Protein AF-A0A9X6AAV2-F1 (afdb_monomer_lite)

Foldseek 3Di:
DPVPQDPQDDPPADQADPVVRGGAWDWDADSLQFIKIAGCDCPDPRFHDIWTAGSVRQWIWHCGPPVNDTDTHHPPDDDDDDPVDDDDDDPPDDDDDDPPDDDDDDPDDDDDDDPDDDDDDDDPDDDDDDDPDDDDDDDPDDDDDDDPPDDDDDDPPDDDDDDPDDDDDDFDDDVNHTDDDD

Structure (mmCIF, N/CA/C/O backbone):
data_AF-A0A9X6AAV2-F1
#
_entry.id   AF-A0A9X6AAV2-F1
#
loop_
_atom_site.group_PDB
_atom_site.id
_atom_site.type_symbol
_atom_site.label_atom_id
_atom_site.label_alt_id
_atom_site.label_comp_id
_atom_site.label_asym_id
_atom_site.label_entity_id
_atom_site.label_seq_id
_atom_site.pdbx_PDB_ins_code
_atom_site.Cartn_x
_atom_site.Cartn_y
_atom_site.Cartn_z
_atom_site.occupancy
_atom_site.B_iso_or_equiv
_atom_site.auth_seq_id
_atom_site.auth_comp_id
_atom_site.auth_asym_id
_atom_site.auth_atom_id
_atom_site.pdbx_PDB_model_num
ATOM 1 N N . TYR A 1 1 ? -27.584 -8.540 30.766 1.00 63.53 1 TYR A N 1
ATOM 2 C CA . TYR A 1 1 ? -27.343 -9.676 31.681 1.00 63.53 1 TYR A CA 1
ATOM 3 C C . TYR A 1 1 ? -28.623 -9.984 32.438 1.00 63.53 1 TYR A C 1
ATOM 5 O O . TYR A 1 1 ? -29.305 -9.051 32.835 1.00 63.53 1 TYR A O 1
ATOM 13 N N . ASN A 1 2 ? -28.964 -11.262 32.606 1.00 73.88 2 ASN A N 1
ATOM 14 C CA . ASN A 1 2 ? -30.215 -11.738 33.221 1.00 73.88 2 ASN A CA 1
ATOM 15 C C . ASN A 1 2 ? -30.123 -11.912 34.755 1.00 73.88 2 ASN A C 1
ATOM 17 O O . ASN A 1 2 ? -30.795 -12.769 35.318 1.00 73.88 2 ASN A O 1
ATOM 21 N N . GLY A 1 3 ? -29.217 -11.193 35.423 1.00 74.44 3 GLY A N 1
ATOM 22 C CA . GLY A 1 3 ? -28.978 -11.320 36.868 1.00 74.44 3 GLY A CA 1
ATOM 23 C C . GLY A 1 3 ? -28.201 -12.571 37.314 1.00 74.44 3 GLY A C 1
ATOM 24 O O . GLY A 1 3 ? -27.673 -12.569 38.419 1.00 74.44 3 GLY A O 1
ATOM 25 N N . LYS A 1 4 ? -28.064 -13.606 36.469 1.00 79.19 4 LYS A N 1
ATOM 26 C CA . LYS A 1 4 ? -27.209 -14.786 36.725 1.00 79.19 4 LYS A CA 1
ATOM 27 C C . LYS A 1 4 ? -25.850 -14.678 36.033 1.00 79.19 4 LYS A C 1
ATOM 29 O O . LYS A 1 4 ? -24.828 -15.088 36.580 1.00 79.19 4 LYS A O 1
ATOM 34 N N . ASP A 1 5 ? -25.844 -14.137 34.821 1.00 78.56 5 ASP A N 1
ATOM 35 C CA . ASP A 1 5 ? -24.631 -13.995 34.024 1.00 78.56 5 ASP A CA 1
ATOM 36 C C . ASP A 1 5 ? -23.765 -12.839 34.542 1.00 78.56 5 ASP A C 1
ATOM 38 O O . ASP A 1 5 ? -24.248 -11.717 34.718 1.00 78.56 5 ASP A O 1
ATOM 42 N N . LYS A 1 6 ? -22.470 -13.106 34.748 1.00 80.69 6 LYS A N 1
ATOM 43 C CA . LYS A 1 6 ? -21.505 -12.073 35.139 1.00 80.69 6 LYS A CA 1
ATOM 44 C C . LYS A 1 6 ? -21.278 -11.101 33.975 1.00 80.69 6 LYS A C 1
ATOM 46 O O . LYS A 1 6 ? -21.103 -11.570 32.849 1.00 80.69 6 LYS A O 1
ATOM 51 N N . PRO A 1 7 ? -21.228 -9.780 34.227 1.00 79.94 7 PRO A N 1
ATOM 52 C CA . PRO A 1 7 ? -20.845 -8.809 33.213 1.00 79.94 7 PRO A CA 1
ATOM 53 C C . PRO A 1 7 ? -19.490 -9.141 32.584 1.00 79.94 7 PRO A C 1
ATOM 55 O O . PRO A 1 7 ? -18.549 -9.502 33.291 1.00 79.94 7 PRO A O 1
ATOM 58 N N . THR A 1 8 ? -19.384 -8.981 31.265 1.00 84.25 8 THR A N 1
ATOM 59 C CA . THR A 1 8 ? -18.119 -9.117 30.536 1.00 84.25 8 T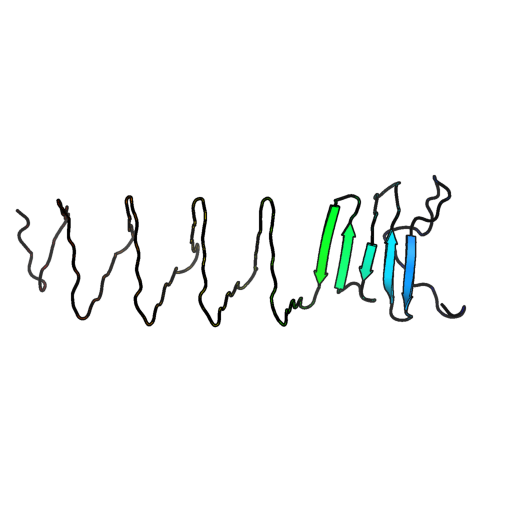HR A CA 1
ATOM 60 C C . THR A 1 8 ? -17.097 -8.151 31.121 1.00 84.25 8 THR A C 1
ATOM 62 O O . THR A 1 8 ? -17.356 -6.953 31.271 1.00 84.25 8 THR A O 1
ATOM 65 N N . VAL A 1 9 ? -15.929 -8.684 31.473 1.00 82.62 9 VAL A N 1
ATOM 66 C CA . VAL A 1 9 ? -14.853 -7.896 32.065 1.00 82.62 9 VAL A CA 1
ATOM 67 C C . VAL A 1 9 ? -14.145 -7.130 30.956 1.00 82.62 9 VAL A C 1
ATOM 69 O O . VAL A 1 9 ? -13.572 -7.719 30.048 1.00 82.62 9 VAL A O 1
ATOM 72 N N . VAL A 1 10 ? -14.164 -5.806 31.060 1.00 84.94 10 VAL A N 1
ATOM 73 C CA . VAL A 1 10 ? -13.328 -4.908 30.259 1.00 84.94 10 VAL A CA 1
ATOM 74 C C . VAL A 1 10 ? -12.319 -4.289 31.223 1.00 84.94 10 VAL A C 1
ATOM 76 O O . VAL A 1 10 ? -12.713 -3.614 32.177 1.00 84.94 10 VAL A O 1
ATOM 79 N N . SER A 1 11 ? -11.035 -4.591 31.040 1.00 82.62 11 SER A N 1
ATOM 80 C CA . SER A 1 11 ? -9.974 -4.269 32.006 1.00 82.62 11 SER A CA 1
ATOM 81 C C . SER A 1 11 ? -9.322 -2.907 31.776 1.00 82.62 11 SER A C 1
ATOM 83 O O . SER A 1 11 ? -8.692 -2.368 32.681 1.00 82.62 11 SER A O 1
ATOM 85 N N . ASP A 1 12 ? -9.465 -2.334 30.582 1.00 87.81 12 ASP A N 1
ATOM 86 C CA . ASP A 1 12 ? -8.632 -1.218 30.135 1.00 87.81 12 ASP A CA 1
ATOM 87 C C . ASP A 1 12 ? -9.250 0.176 30.333 1.00 87.81 12 ASP A C 1
ATOM 89 O O . ASP A 1 12 ? -8.545 1.173 30.165 1.00 87.81 12 ASP A O 1
ATOM 93 N N . VAL A 1 13 ? -10.544 0.251 30.663 1.00 88.81 13 VAL A N 1
ATOM 94 C CA . VAL A 1 13 ? -11.282 1.485 30.998 1.00 88.81 13 VAL A CA 1
ATOM 95 C C . VAL A 1 13 ? -12.229 1.173 32.154 1.00 88.81 13 VAL A C 1
ATOM 97 O O . VAL A 1 13 ? -13.020 0.255 31.989 1.00 88.81 13 VAL A O 1
ATOM 100 N N . PRO A 1 14 ? -12.215 1.875 33.299 1.00 89.44 14 PRO A N 1
ATOM 101 C CA . PRO A 1 14 ? -13.151 1.599 34.392 1.00 89.44 14 PRO A CA 1
ATOM 102 C C . PRO A 1 14 ? -14.596 2.001 34.042 1.00 89.44 14 PRO A C 1
ATOM 104 O O . PRO A 1 14 ? -14.832 2.755 33.106 1.00 89.44 14 PRO A O 1
ATOM 107 N N . LEU A 1 15 ? -15.586 1.497 34.791 1.00 89.56 15 LEU A N 1
ATOM 108 C CA . LEU A 1 15 ? -17.002 1.858 34.582 1.00 89.56 15 LEU A CA 1
ATOM 109 C C . LEU A 1 15 ? -17.297 3.322 34.928 1.00 89.56 15 LEU A C 1
ATOM 111 O O . LEU A 1 15 ? -18.086 3.981 34.251 1.00 89.56 15 LEU A O 1
ATOM 115 N N . HIS A 1 16 ? -16.662 3.820 35.986 1.00 89.25 16 HIS A N 1
ATOM 116 C CA . HIS A 1 16 ? -16.875 5.156 36.519 1.00 89.25 16 HIS A CA 1
ATOM 117 C C . HIS A 1 16 ? -15.542 5.885 36.685 1.00 89.25 16 HIS A C 1
ATOM 119 O O . HIS A 1 16 ? -14.516 5.277 36.994 1.00 89.25 16 HIS A O 1
ATOM 125 N N . ASP A 1 17 ? -15.577 7.196 36.487 1.00 86.88 17 ASP A N 1
ATOM 126 C CA . ASP A 1 17 ? -14.495 8.101 36.847 1.00 86.88 17 ASP A CA 1
ATOM 127 C C . ASP A 1 17 ? -14.679 8.523 38.306 1.00 86.88 17 ASP A C 1
ATOM 129 O O . ASP A 1 17 ? -15.651 9.201 38.647 1.00 86.88 17 ASP A O 1
ATOM 133 N N . GLY A 1 18 ? -13.753 8.106 39.171 1.00 82.00 18 GLY A N 1
ATOM 134 C CA . GLY A 1 18 ? -13.787 8.428 40.597 1.00 82.00 18 GLY A CA 1
ATOM 135 C C . GLY A 1 18 ? -13.598 9.918 40.900 1.00 82.00 18 GLY A C 1
ATOM 136 O O . GLY A 1 18 ? -14.135 10.402 41.894 1.00 82.00 18 GLY A O 1
ATOM 137 N N . LEU A 1 19 ? -12.897 10.663 40.038 1.00 83.56 19 LEU A N 1
ATOM 138 C CA . LEU A 1 19 ? -12.668 12.100 40.219 1.00 83.56 19 LEU A CA 1
ATOM 139 C C . LEU A 1 19 ? -13.894 12.908 39.795 1.00 83.56 19 LEU A C 1
ATOM 141 O O . LEU A 1 19 ? -14.297 13.840 40.489 1.00 83.56 19 LEU A O 1
ATOM 145 N N . LYS A 1 20 ? -14.501 12.544 38.660 1.00 81.94 20 LYS A N 1
ATOM 146 C CA . LYS A 1 20 ? -15.656 13.266 38.099 1.00 81.94 20 LYS A CA 1
ATOM 147 C C . LYS A 1 20 ? -17.012 12.736 38.556 1.00 81.94 20 LYS A C 1
ATOM 149 O O . LYS A 1 20 ? -18.023 13.363 38.257 1.00 81.94 20 LYS A O 1
ATOM 154 N N . LYS A 1 21 ? -17.046 11.603 39.268 1.00 85.62 21 LYS A N 1
ATOM 155 C CA . LYS A 1 21 ? -18.269 10.907 39.712 1.00 85.62 21 LYS A CA 1
ATOM 156 C C . LY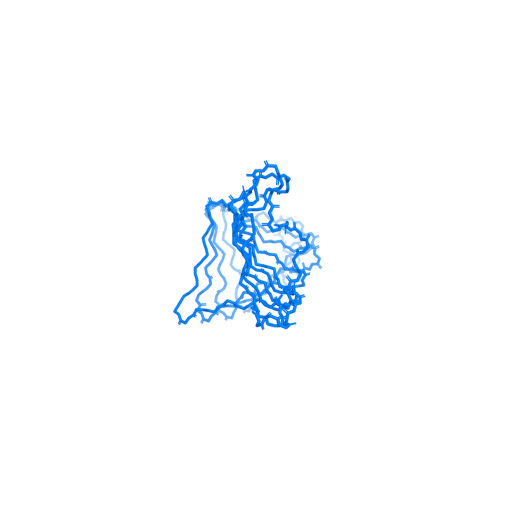S A 1 21 ? -19.258 10.658 38.564 1.00 85.62 21 LYS A C 1
ATOM 158 O O . LYS A 1 21 ? -20.468 10.778 38.728 1.00 85.62 21 LYS A O 1
ATOM 163 N N . GLN A 1 22 ? -18.732 10.325 37.388 1.00 88.38 22 GLN A N 1
ATOM 164 C CA . GLN A 1 22 ? -19.506 10.109 36.165 1.00 88.38 22 GLN A CA 1
ATOM 165 C C . GLN A 1 22 ? -19.225 8.723 35.591 1.00 88.38 22 GLN A C 1
ATOM 167 O O . GLN A 1 22 ? -18.121 8.194 35.729 1.00 88.38 22 GLN A O 1
ATOM 172 N N . ALA A 1 23 ? -20.220 8.134 34.927 1.00 90.69 23 ALA A N 1
ATOM 173 C CA . ALA A 1 23 ? -20.006 6.940 34.121 1.00 90.69 23 ALA A CA 1
ATOM 174 C C . ALA A 1 23 ? -19.143 7.298 32.903 1.00 90.69 23 ALA A C 1
ATOM 176 O O . ALA A 1 23 ? -19.405 8.288 32.220 1.00 90.69 23 ALA A O 1
ATOM 177 N N . ILE A 1 24 ? -18.107 6.498 32.649 1.00 92.94 24 ILE A N 1
ATOM 178 C CA . ILE A 1 24 ? -17.165 6.729 31.540 1.00 92.94 24 ILE A CA 1
ATOM 179 C C . ILE A 1 24 ? -17.085 5.575 30.544 1.00 92.94 24 ILE A C 1
ATOM 181 O O . ILE A 1 24 ? -16.392 5.674 29.528 1.00 92.94 24 ILE A O 1
ATOM 185 N N . ARG A 1 25 ? -17.779 4.474 30.842 1.00 93.62 25 ARG A N 1
ATOM 186 C CA . ARG A 1 25 ? -17.881 3.303 29.980 1.00 93.62 25 ARG A CA 1
ATOM 187 C C . ARG A 1 25 ? -19.293 2.749 30.042 1.00 93.62 25 ARG A C 1
ATOM 189 O O . ARG A 1 25 ? -19.750 2.326 31.103 1.00 93.62 25 ARG A O 1
ATOM 196 N N . HIS A 1 26 ? -19.938 2.673 28.888 1.00 93.44 26 HIS A N 1
ATOM 197 C CA . HIS A 1 26 ? -21.202 1.965 28.723 1.00 93.44 26 HIS A CA 1
ATOM 198 C C . HIS A 1 26 ? -20.985 0.812 27.754 1.00 93.44 26 HIS A C 1
ATOM 200 O O . HIS A 1 26 ? -20.568 1.037 26.624 1.00 93.44 26 HIS A O 1
ATOM 206 N N . THR A 1 27 ? -21.256 -0.415 28.191 1.00 92.69 27 THR A N 1
ATOM 207 C CA . THR A 1 27 ? -20.990 -1.618 27.397 1.00 92.69 27 THR A CA 1
ATOM 208 C C . THR A 1 27 ? -22.289 -2.359 27.116 1.00 92.69 27 THR A C 1
ATOM 210 O O . THR A 1 27 ? -22.942 -2.848 28.041 1.00 92.69 27 THR A O 1
ATOM 213 N N . LEU A 1 28 ? -22.628 -2.509 25.838 1.00 92.38 28 LEU A N 1
ATOM 214 C CA . LEU A 1 28 ? -23.579 -3.516 25.374 1.00 92.38 28 LEU A CA 1
ATOM 215 C C . LEU A 1 28 ? -22.790 -4.791 25.078 1.00 92.38 28 LEU A C 1
ATOM 217 O O . LEU A 1 28 ? -21.831 -4.742 24.318 1.00 92.38 28 LEU A O 1
ATOM 221 N N . SER A 1 29 ? -23.155 -5.923 25.679 1.00 92.69 29 SER A N 1
ATOM 222 C CA . SER A 1 29 ? -22.440 -7.190 25.469 1.00 92.69 29 SER A CA 1
ATOM 223 C C . SER A 1 29 ? -23.349 -8.413 25.546 1.00 92.69 29 SER A C 1
ATOM 225 O O . SER A 1 29 ? -24.359 -8.395 26.255 1.00 92.69 29 SER A O 1
ATOM 227 N N . ASP A 1 30 ? -22.980 -9.472 24.822 1.00 90.56 30 ASP A N 1
ATOM 228 C CA . ASP A 1 30 ? -23.620 -10.789 24.898 1.00 90.56 30 ASP A CA 1
ATOM 229 C C . ASP A 1 30 ? -22.927 -11.716 25.921 1.00 90.56 30 ASP A C 1
ATOM 231 O O . ASP A 1 30 ? -21.907 -11.372 26.519 1.00 90.56 30 ASP A O 1
ATOM 235 N N . ARG A 1 31 ? -23.466 -12.928 26.124 1.00 87.81 31 ARG A N 1
ATOM 236 C CA . ARG A 1 31 ? -22.873 -13.933 27.033 1.00 87.81 31 ARG A CA 1
ATOM 237 C C . ARG A 1 31 ? -21.500 -14.433 26.555 1.00 87.81 31 ARG A C 1
ATOM 239 O O . ARG A 1 31 ? -20.730 -14.955 27.355 1.00 87.81 31 ARG A O 1
ATOM 246 N N . LYS A 1 32 ? -21.202 -14.310 25.259 1.00 89.31 32 LYS A N 1
ATOM 247 C CA . LYS A 1 32 ? -19.930 -14.740 24.664 1.00 89.31 32 LYS A CA 1
ATOM 248 C C . LYS A 1 32 ? -18.855 -13.648 24.733 1.00 89.31 32 LYS A C 1
ATOM 250 O O . LYS A 1 32 ? -17.731 -13.913 24.322 1.00 89.31 32 LYS A O 1
ATOM 255 N N . GLY A 1 33 ? -19.178 -12.460 25.247 1.00 91.06 33 GLY A N 1
ATOM 256 C CA . GLY A 1 33 ? -18.261 -11.330 25.393 1.00 91.06 33 GLY A CA 1
ATOM 257 C C . GLY A 1 33 ? -18.159 -10.420 24.166 1.00 91.06 33 GLY A C 1
ATOM 258 O O . GLY A 1 33 ? -17.365 -9.476 24.186 1.00 91.06 33 GLY A O 1
ATOM 259 N N . ASN A 1 34 ? -18.938 -10.664 23.104 1.00 94.19 34 ASN A N 1
ATOM 260 C CA . ASN A 1 34 ? -19.023 -9.727 21.982 1.00 94.19 34 ASN A CA 1
ATOM 261 C C . ASN A 1 34 ? -19.632 -8.429 22.492 1.00 94.19 34 ASN A C 1
ATOM 263 O O . ASN A 1 34 ? -20.653 -8.468 23.185 1.00 94.19 34 ASN A O 1
ATOM 267 N N . ARG A 1 35 ? -19.009 -7.295 22.176 1.00 94.75 35 ARG A N 1
ATOM 268 C CA . ARG A 1 35 ? -19.351 -6.040 22.838 1.00 94.75 35 ARG A CA 1
ATOM 269 C C . ARG A 1 35 ? -19.252 -4.808 21.956 1.00 94.75 35 ARG A C 1
ATOM 271 O O . ARG A 1 35 ? -18.460 -4.756 21.016 1.00 94.75 35 ARG A O 1
ATOM 278 N N . VAL A 1 36 ? -20.034 -3.807 22.345 1.00 96.50 36 VAL A N 1
ATOM 279 C CA . VAL A 1 36 ? -19.951 -2.417 21.903 1.00 96.50 36 VAL A CA 1
ATOM 280 C C . VAL A 1 36 ? -19.752 -1.551 23.145 1.00 96.50 36 VAL A C 1
ATOM 282 O O . VAL A 1 36 ? -20.626 -1.511 24.012 1.00 96.50 36 VAL A O 1
ATOM 285 N N . ASP A 1 37 ? -18.611 -0.874 23.234 1.00 95.19 37 ASP A N 1
ATOM 286 C CA . ASP A 1 37 ? -18.259 0.025 24.330 1.00 95.19 37 ASP A CA 1
ATOM 287 C C . ASP A 1 37 ? -18.368 1.487 23.867 1.00 95.19 37 ASP A C 1
ATOM 289 O O . ASP A 1 37 ? -17.719 1.891 22.900 1.00 95.19 37 ASP A O 1
ATOM 293 N N . LEU A 1 38 ? -19.152 2.295 24.580 1.00 95.94 38 LEU A N 1
ATOM 294 C CA . LEU A 1 38 ? -19.147 3.754 24.484 1.00 95.94 38 LEU A CA 1
ATOM 295 C C . LEU A 1 38 ? -18.208 4.294 25.560 1.00 95.94 38 LEU A C 1
ATOM 297 O O . LEU A 1 38 ? -18.454 4.110 26.756 1.00 95.94 38 LEU A O 1
ATOM 301 N N . LEU A 1 39 ? -17.126 4.932 25.129 1.00 94.88 39 LEU A N 1
ATOM 302 C CA . LEU A 1 39 ? -16.041 5.397 25.982 1.00 94.88 39 LEU A CA 1
ATOM 303 C C . LEU A 1 39 ? -16.071 6.926 26.071 1.00 94.88 39 LEU A C 1
ATOM 305 O O . LEU A 1 39 ? -16.073 7.629 25.058 1.00 94.88 39 LEU A O 1
ATOM 309 N N . SER A 1 40 ? -16.059 7.457 27.287 1.00 94.00 40 SER A N 1
ATOM 310 C CA . SER A 1 40 ? -16.050 8.900 27.567 1.00 94.00 40 SER A CA 1
ATOM 311 C C . SER A 1 40 ? -15.046 9.264 28.661 1.00 94.00 40 SER A C 1
ATOM 313 O O . SER A 1 40 ? -15.167 10.299 29.314 1.00 94.00 40 SER A O 1
ATOM 315 N N . GLN A 1 41 ? -14.013 8.440 28.846 1.00 90.31 41 GLN A N 1
ATOM 316 C CA . GLN A 1 41 ? -12.981 8.676 29.846 1.00 90.31 41 GLN A CA 1
ATOM 317 C C . GLN A 1 41 ? -12.199 9.957 29.519 1.00 90.31 41 GLN A C 1
ATOM 319 O O . GLN A 1 41 ? -11.469 10.020 28.533 1.00 90.31 41 GLN A O 1
ATOM 324 N N . GLN A 1 42 ? -12.327 10.976 30.369 1.00 85.94 42 GLN A N 1
ATOM 325 C CA . GLN A 1 42 ? -11.630 12.263 30.217 1.00 85.94 42 GLN A CA 1
ATOM 326 C C . GLN A 1 42 ? -10.370 12.376 31.090 1.00 85.94 42 GLN A C 1
ATOM 328 O O . GLN A 1 42 ? -9.503 13.208 30.820 1.00 85.94 42 GLN A O 1
ATOM 333 N N . THR A 1 43 ? -10.260 11.546 32.127 1.00 81.81 43 THR A N 1
ATOM 334 C CA . THR A 1 43 ? -9.130 11.481 33.066 1.00 81.81 43 THR A CA 1
ATOM 335 C C . THR A 1 43 ? -8.311 10.203 32.832 1.00 81.81 43 THR A C 1
ATOM 337 O O . THR A 1 43 ? -8.807 9.225 32.277 1.00 81.81 43 THR A O 1
ATOM 340 N N . GLY A 1 44 ? -7.028 10.184 33.198 1.00 82.50 44 GLY A N 1
ATOM 341 C CA . GLY A 1 44 ? -6.165 9.014 32.971 1.00 82.50 44 GLY A CA 1
ATOM 342 C C . GLY A 1 44 ? -5.836 8.781 31.489 1.00 82.50 44 GLY A C 1
ATOM 343 O O . GLY A 1 44 ? -5.332 9.682 30.824 1.00 82.50 44 GLY A O 1
ATOM 344 N N . ALA A 1 45 ? -6.120 7.583 30.962 1.00 83.62 45 ALA A N 1
ATOM 345 C CA . ALA A 1 45 ? -5.756 7.167 29.597 1.00 83.62 45 ALA A CA 1
ATOM 346 C C . ALA A 1 45 ? -6.534 7.885 28.472 1.00 83.62 45 ALA A C 1
ATOM 348 O O . ALA A 1 45 ? -6.233 7.684 27.298 1.00 83.62 45 ALA A O 1
ATOM 349 N N . ARG A 1 46 ? -7.536 8.705 28.822 1.00 88.25 46 ARG A N 1
ATOM 350 C CA . ARG A 1 46 ? -8.342 9.526 27.898 1.00 88.25 46 ARG A CA 1
ATOM 351 C C . ARG A 1 46 ? -8.969 8.758 26.728 1.00 88.25 46 ARG A C 1
ATOM 353 O O . ARG A 1 46 ? -9.077 9.288 25.622 1.00 88.25 46 ARG A O 1
ATOM 360 N N . LYS A 1 47 ? -9.396 7.518 26.962 1.00 91.94 47 LYS A N 1
ATOM 361 C CA . LYS A 1 47 ? -10.047 6.693 25.938 1.00 91.94 47 LYS A CA 1
ATOM 362 C C . LYS A 1 47 ? -11.471 7.184 25.699 1.00 91.94 47 LYS A C 1
ATOM 364 O O . LYS A 1 47 ? -12.333 7.069 26.569 1.00 91.94 47 LYS A O 1
ATOM 369 N N . GLN A 1 48 ? -11.704 7.755 24.523 1.00 93.69 48 GLN A N 1
ATOM 370 C CA . GLN A 1 48 ? -12.981 8.358 24.153 1.00 93.69 48 GLN A CA 1
ATOM 371 C C . GLN A 1 48 ? -13.396 7.887 22.761 1.00 93.69 48 GLN A C 1
ATOM 373 O O . GLN A 1 48 ? -12.564 7.844 21.860 1.00 93.69 48 GLN A O 1
ATOM 378 N N . GLY A 1 49 ? -14.679 7.578 22.579 1.00 95.94 49 GLY A N 1
ATOM 379 C CA . GLY A 1 49 ? -15.247 7.153 21.302 1.00 95.94 49 GLY A CA 1
ATOM 380 C C . GLY A 1 49 ? -16.019 5.840 21.396 1.00 95.94 49 GLY A C 1
ATOM 381 O O . GLY A 1 49 ? -16.677 5.586 22.405 1.00 95.94 49 GLY A O 1
ATOM 382 N N . VAL A 1 50 ? -15.972 5.029 20.339 1.00 97.50 50 VAL A N 1
ATOM 383 C CA . VAL A 1 50 ? -16.755 3.787 20.229 1.00 97.50 50 VAL A CA 1
ATOM 384 C C . VAL A 1 50 ? -15.836 2.624 19.898 1.00 97.50 50 VAL A C 1
ATOM 386 O O . VAL A 1 50 ? -15.036 2.711 18.968 1.00 97.50 50 VAL A O 1
ATOM 389 N N . ARG A 1 51 ? -15.977 1.515 20.620 1.00 96.50 51 ARG A N 1
ATOM 390 C CA . ARG A 1 51 ? -15.263 0.268 20.335 1.00 96.50 51 ARG A CA 1
ATOM 391 C C . ARG A 1 51 ? -16.251 -0.855 20.077 1.00 96.50 51 ARG A C 1
ATOM 393 O O . ARG A 1 51 ? -17.176 -1.043 20.856 1.00 96.50 51 ARG A O 1
ATOM 400 N N . ILE A 1 52 ? -16.015 -1.637 19.033 1.00 96.94 52 ILE A N 1
ATOM 401 C CA . ILE A 1 52 ? -16.714 -2.895 18.761 1.00 96.94 52 ILE A CA 1
ATOM 402 C C . ILE A 1 52 ? -15.674 -4.006 18.829 1.00 96.94 52 ILE A C 1
ATOM 404 O O . ILE A 1 52 ? -14.647 -3.918 18.158 1.00 96.94 52 ILE A O 1
ATOM 408 N N . ALA A 1 53 ? -15.911 -5.034 19.638 1.00 96.25 53 ALA A N 1
ATOM 409 C CA . ALA A 1 53 ? -14.943 -6.105 19.834 1.00 96.25 53 ALA A CA 1
ATOM 410 C C . ALA A 1 53 ? -15.606 -7.481 19.922 1.00 96.25 53 ALA A C 1
ATOM 412 O O . ALA A 1 53 ? -16.651 -7.655 20.554 1.00 96.25 53 ALA A O 1
ATOM 413 N N . SER A 1 54 ? -14.966 -8.473 19.303 1.00 95.06 54 SER A N 1
ATOM 414 C CA . SER A 1 54 ? -15.308 -9.887 19.486 1.00 95.06 54 SER A CA 1
ATOM 415 C C . SER A 1 54 ? -14.989 -10.346 20.911 1.00 95.06 54 SER A C 1
ATOM 417 O O . SER A 1 54 ? -14.034 -9.853 21.506 1.00 95.06 54 SER A O 1
ATOM 419 N N . GLY A 1 55 ? -15.695 -11.353 21.428 1.00 92.19 55 GLY A N 1
ATOM 420 C CA . GLY A 1 55 ? -15.502 -11.832 22.806 1.00 92.19 55 GLY A CA 1
ATOM 421 C C . GLY A 1 55 ? -14.124 -12.399 23.159 1.00 92.19 55 GLY A C 1
ATOM 422 O O . GLY A 1 55 ? -13.791 -12.497 24.333 1.00 92.19 55 GLY A O 1
ATOM 423 N N . ASN A 1 56 ? -13.307 -12.737 22.162 1.00 92.31 56 ASN A N 1
ATOM 424 C CA . ASN A 1 56 ? -11.912 -13.153 22.339 1.00 92.31 56 ASN A CA 1
ATOM 425 C C . ASN A 1 56 ? -10.897 -12.071 21.927 1.00 92.31 56 ASN A C 1
ATOM 427 O O . ASN A 1 56 ? -9.722 -12.388 21.754 1.00 92.31 56 ASN A O 1
ATOM 431 N N . ASP A 1 57 ? -11.352 -10.835 21.694 1.00 92.94 57 ASP A N 1
ATOM 432 C CA . ASP A 1 57 ? -10.528 -9.676 21.324 1.00 92.94 57 ASP A CA 1
ATOM 433 C C . ASP A 1 57 ? -9.664 -9.853 20.062 1.00 92.94 57 ASP A C 1
ATOM 435 O O . ASP A 1 57 ? -8.707 -9.115 19.835 1.00 92.94 57 ASP A O 1
ATOM 439 N N . ARG A 1 58 ? -10.007 -10.818 19.197 1.00 94.75 58 ARG A N 1
ATOM 440 C CA . ARG A 1 58 ? -9.286 -11.057 17.938 1.00 94.75 58 ARG A CA 1
ATOM 441 C C . ARG A 1 58 ? -9.734 -10.157 16.794 1.00 94.75 58 ARG A C 1
ATOM 443 O O . ARG A 1 58 ? -9.004 -10.084 15.809 1.00 94.75 58 ARG A O 1
ATOM 450 N N . LEU A 1 59 ? -10.898 -9.523 16.901 1.00 96.38 59 LEU A N 1
ATOM 451 C CA . LEU A 1 59 ? -11.387 -8.487 15.997 1.00 96.38 59 LEU A CA 1
ATOM 452 C C . LEU A 1 59 ? -11.825 -7.284 16.826 1.00 96.38 59 LEU A C 1
ATOM 454 O O . LEU A 1 59 ? -12.694 -7.417 17.692 1.00 96.38 59 LEU A O 1
ATOM 458 N N . ILE A 1 60 ? -11.234 -6.126 16.545 1.00 96.31 60 ILE A N 1
ATOM 459 C CA . ILE A 1 60 ? -11.533 -4.867 17.224 1.00 96.31 60 ILE A CA 1
ATOM 460 C C . ILE A 1 60 ? -11.656 -3.760 16.179 1.00 96.31 60 ILE A C 1
ATOM 462 O O . ILE A 1 60 ? -10.758 -3.561 15.361 1.00 96.31 60 ILE A O 1
ATOM 466 N N . ILE A 1 61 ? -12.756 -3.016 16.239 1.00 97.31 61 ILE A N 1
ATOM 467 C CA . ILE A 1 61 ? -12.953 -1.759 15.517 1.00 97.31 61 ILE A CA 1
ATOM 468 C C . ILE A 1 61 ? -13.009 -0.651 16.562 1.00 97.31 61 ILE A C 1
ATOM 470 O O . ILE A 1 61 ? -13.793 -0.735 17.508 1.00 97.31 61 ILE A O 1
ATOM 474 N N . ASN A 1 62 ? -12.182 0.376 16.409 1.00 96.94 62 ASN A N 1
ATOM 475 C CA . ASN A 1 62 ? -12.078 1.476 17.357 1.00 96.94 62 ASN A CA 1
ATOM 476 C C . ASN A 1 62 ? -12.229 2.808 16.625 1.00 96.94 62 ASN A C 1
ATOM 478 O O . ASN A 1 62 ? -11.434 3.112 15.745 1.00 96.94 62 ASN A O 1
ATOM 482 N N . LEU A 1 63 ? -13.236 3.588 17.003 1.00 97.56 63 LEU A N 1
ATOM 483 C CA . LEU A 1 63 ? -13.390 4.987 16.626 1.00 97.56 63 LEU A CA 1
ATOM 484 C C . LEU A 1 63 ? -12.830 5.805 17.790 1.00 97.56 63 LEU A C 1
ATOM 486 O O . LEU A 1 63 ? -13.508 5.972 18.804 1.00 97.56 63 LEU A O 1
ATOM 490 N N . ASP A 1 64 ? -11.586 6.258 17.672 1.00 95.69 64 ASP A N 1
ATOM 491 C CA . ASP A 1 64 ? -10.892 7.044 18.688 1.00 95.69 64 ASP A CA 1
ATOM 492 C C . ASP A 1 64 ? -11.191 8.531 18.483 1.00 95.69 64 ASP A C 1
ATOM 494 O O . ASP A 1 64 ? -10.679 9.171 17.563 1.00 95.69 64 ASP A O 1
ATOM 498 N N . ARG A 1 65 ? -12.015 9.108 19.359 1.00 95.31 65 ARG A N 1
ATOM 499 C CA . ARG A 1 65 ? -12.333 10.541 19.315 1.00 95.31 65 ARG A CA 1
ATOM 500 C C . ARG A 1 65 ? -11.175 11.408 19.805 1.00 95.31 65 ARG A C 1
ATOM 502 O O . ARG A 1 65 ? -11.089 12.566 19.414 1.00 95.31 65 ARG A O 1
ATOM 509 N N . THR A 1 66 ? -10.302 10.879 20.658 1.00 93.44 66 THR A N 1
ATOM 510 C CA . THR A 1 66 ? -9.146 11.623 21.175 1.00 93.44 66 THR A CA 1
ATOM 511 C C . THR A 1 66 ? -8.090 11.804 20.087 1.00 93.44 66 THR A C 1
ATOM 513 O O . THR A 1 66 ? -7.504 12.878 19.992 1.00 93.44 66 THR A O 1
ATOM 516 N N . LYS A 1 67 ? -7.873 10.781 19.253 1.00 94.50 67 LYS A N 1
ATOM 517 C CA . LYS A 1 67 ? -6.924 10.826 18.126 1.00 94.50 67 LYS A CA 1
ATOM 518 C C . LYS A 1 67 ? -7.554 11.168 16.780 1.00 94.50 67 LYS A C 1
ATOM 520 O O . LYS A 1 67 ? -6.824 11.344 15.811 1.00 94.50 67 LYS A O 1
ATOM 525 N N . THR A 1 68 ? -8.883 11.228 16.706 1.00 95.06 68 THR A N 1
ATOM 526 C CA . THR A 1 68 ? -9.643 11.367 15.452 1.00 95.06 68 THR A CA 1
ATOM 527 C C . THR A 1 68 ? -9.303 10.273 14.432 1.00 95.06 68 THR A C 1
ATOM 529 O O . THR A 1 68 ? -9.099 10.542 13.255 1.00 95.06 68 THR A O 1
ATOM 532 N N . GLU A 1 69 ? -9.230 9.023 14.896 1.00 95.69 69 GLU A N 1
ATOM 533 C CA . GLU A 1 69 ? -8.772 7.871 14.109 1.00 95.69 69 GLU A CA 1
ATOM 534 C C . GLU A 1 69 ? -9.807 6.739 14.120 1.00 95.69 69 GLU A C 1
ATOM 536 O O . GLU A 1 69 ? -10.475 6.498 15.128 1.00 95.69 69 GLU A O 1
ATOM 541 N N . ILE A 1 70 ? -9.907 6.005 13.010 1.00 96.75 70 ILE A N 1
ATOM 542 C CA . ILE A 1 70 ? -10.594 4.713 12.963 1.00 96.75 70 ILE A CA 1
ATOM 543 C C . ILE A 1 70 ? -9.548 3.617 12.767 1.00 96.75 70 ILE A C 1
ATOM 545 O O . ILE A 1 70 ? -8.824 3.622 11.775 1.00 96.75 70 ILE A O 1
ATOM 549 N N . THR A 1 71 ? -9.506 2.646 13.676 1.00 96.75 71 THR A N 1
ATOM 550 C CA . THR A 1 71 ? -8.614 1.483 13.586 1.00 96.75 71 THR A CA 1
ATOM 551 C C . THR A 1 71 ? -9.430 0.200 13.477 1.00 96.75 71 THR A C 1
ATOM 553 O O . THR A 1 71 ? -10.362 -0.016 14.253 1.00 96.75 71 THR A O 1
ATOM 556 N N . VAL A 1 72 ? -9.047 -0.680 12.551 1.00 97.00 72 VAL A N 1
ATOM 557 C CA . VAL A 1 72 ? -9.576 -2.045 12.426 1.00 97.00 72 VAL A CA 1
ATOM 558 C C . VAL A 1 72 ? -8.412 -3.021 12.606 1.00 97.00 72 VAL A C 1
ATOM 560 O O . VAL A 1 72 ? -7.564 -3.129 11.724 1.00 97.00 72 VAL A O 1
ATOM 563 N N . ASP A 1 73 ? -8.357 -3.722 13.742 1.00 96.25 73 ASP A N 1
ATOM 564 C CA . ASP A 1 73 ? -7.364 -4.777 14.009 1.00 96.25 73 ASP A CA 1
ATOM 565 C C . ASP A 1 73 ? -8.041 -6.152 13.978 1.00 96.25 73 ASP A C 1
ATOM 567 O O . ASP A 1 73 ? -9.085 -6.367 14.598 1.00 96.25 73 ASP A O 1
ATOM 571 N N . SER A 1 74 ? -7.432 -7.093 13.258 1.00 95.12 74 SER A N 1
ATOM 572 C CA . SER A 1 74 ? -7.889 -8.475 13.147 1.00 95.12 74 SER A CA 1
ATOM 573 C C . SER A 1 74 ? -6.702 -9.430 13.213 1.00 95.12 74 SER A C 1
ATOM 575 O O . SER A 1 74 ? -5.756 -9.329 12.434 1.00 95.12 74 SER A O 1
ATOM 577 N N . LYS A 1 75 ? -6.777 -10.431 14.098 1.00 95.25 75 LYS A N 1
ATOM 578 C CA . LYS A 1 75 ? -5.843 -11.576 14.139 1.00 95.25 75 LYS A CA 1
ATOM 579 C C . LYS A 1 75 ? -6.200 -12.671 13.126 1.00 95.25 75 LYS A C 1
ATOM 581 O O . LYS A 1 75 ? -5.643 -13.768 13.195 1.00 95.25 75 LYS A O 1
ATOM 586 N N . GLY A 1 76 ? -7.204 -12.430 12.287 1.00 94.88 76 GLY A N 1
ATOM 587 C CA . GLY A 1 76 ? -7.634 -13.305 11.203 1.00 94.88 76 GLY A CA 1
ATOM 588 C C . GLY A 1 76 ? -7.420 -12.625 9.855 1.00 94.88 76 GLY A C 1
ATOM 589 O O . GLY A 1 76 ? -6.348 -12.097 9.580 1.00 94.88 76 GLY A O 1
ATOM 590 N N . SER A 1 77 ? -8.455 -12.636 9.017 1.00 95.00 77 SER A N 1
ATOM 591 C CA . SER A 1 77 ? -8.480 -11.880 7.764 1.00 95.00 77 SER A CA 1
ATOM 592 C C . SER A 1 77 ? -9.406 -10.670 7.881 1.00 95.00 77 SER A C 1
ATOM 594 O O . SER A 1 77 ? -10.330 -10.655 8.696 1.00 95.00 77 SER A O 1
ATOM 596 N N . VAL A 1 78 ? -9.147 -9.656 7.058 1.00 96.06 78 VAL A N 1
ATOM 597 C CA . VAL A 1 78 ? -10.071 -8.550 6.792 1.00 96.06 78 VAL A CA 1
ATOM 598 C C . VAL A 1 78 ? -10.432 -8.633 5.314 1.00 96.06 78 VAL A C 1
ATOM 600 O O . VAL A 1 78 ? -9.546 -8.679 4.463 1.00 96.06 78 VAL A O 1
ATOM 603 N N . SER A 1 79 ? -11.727 -8.693 5.004 1.00 96.06 79 SER A N 1
ATOM 604 C CA . SER A 1 79 ? -12.230 -8.695 3.629 1.00 96.06 79 SER A CA 1
ATOM 605 C C . SER A 1 79 ? -13.165 -7.510 3.437 1.00 96.06 79 SER A C 1
ATOM 607 O O . SER A 1 79 ? -14.151 -7.380 4.158 1.00 96.06 79 SER A O 1
ATOM 609 N N . ILE A 1 80 ? -12.849 -6.657 2.464 1.00 96.25 80 ILE A N 1
ATOM 610 C CA . ILE A 1 80 ? -13.663 -5.506 2.066 1.00 96.25 80 ILE A CA 1
ATOM 611 C C . ILE A 1 80 ? -14.158 -5.792 0.650 1.00 96.25 80 ILE A C 1
ATOM 613 O O . ILE A 1 80 ? -13.355 -6.029 -0.252 1.00 96.25 80 ILE A O 1
ATOM 617 N N . LYS A 1 81 ? -15.479 -5.827 0.461 1.00 95.56 81 LYS A N 1
ATOM 618 C CA . LYS A 1 81 ? -16.124 -6.126 -0.823 1.00 95.56 81 LYS A CA 1
ATOM 619 C C . LYS A 1 81 ? -17.197 -5.082 -1.106 1.00 95.56 81 LYS A C 1
ATOM 621 O O . LYS A 1 81 ? -18.004 -4.789 -0.231 1.00 95.56 81 LYS A O 1
ATOM 626 N N . GLY A 1 82 ? -17.226 -4.574 -2.333 1.00 93.00 82 GLY A N 1
ATOM 627 C CA . GLY A 1 82 ? -18.310 -3.741 -2.849 1.00 93.00 82 GLY A CA 1
ATOM 628 C C . GLY A 1 82 ? -18.934 -4.414 -4.067 1.00 93.00 82 GLY A C 1
ATOM 629 O O . GLY A 1 82 ? -18.211 -4.920 -4.919 1.00 93.00 82 GLY A O 1
ATOM 630 N N . SER A 1 83 ? -20.265 -4.437 -4.157 1.00 94.19 83 SER A N 1
ATOM 631 C CA . SER A 1 83 ? -20.978 -4.967 -5.333 1.00 94.19 83 SER A CA 1
ATOM 632 C C . SER A 1 83 ? -20.909 -4.033 -6.543 1.00 94.19 83 SER A C 1
ATOM 634 O O . SER A 1 83 ? -21.082 -4.476 -7.672 1.00 94.19 83 SER A O 1
ATOM 636 N N . ARG A 1 84 ? -20.670 -2.739 -6.298 1.00 95.19 84 ARG A N 1
ATOM 637 C CA . ARG A 1 84 ? -20.568 -1.690 -7.322 1.00 95.19 84 ARG A CA 1
ATOM 638 C C . ARG A 1 84 ? -19.175 -1.078 -7.344 1.00 95.19 84 ARG A C 1
ATOM 640 O O . ARG A 1 84 ? -18.522 -1.082 -8.377 1.00 95.19 84 ARG A O 1
ATOM 647 N N . SER A 1 85 ? -18.721 -0.563 -6.204 1.00 94.31 85 SER A N 1
ATOM 648 C CA . SER A 1 85 ? -17.412 0.073 -6.079 1.00 94.31 85 SER A CA 1
ATOM 649 C C . SER A 1 85 ? -16.905 0.052 -4.637 1.00 94.31 85 SER A C 1
ATOM 651 O O . SER A 1 85 ? -17.675 -0.104 -3.687 1.00 94.31 85 SER A O 1
ATOM 653 N N . VAL A 1 86 ? -15.590 0.212 -4.496 1.00 96.50 86 VAL A N 1
ATOM 654 C CA . VAL A 1 86 ? -14.892 0.564 -3.256 1.00 96.50 86 VAL A CA 1
ATOM 655 C C . VAL A 1 86 ? -13.952 1.709 -3.625 1.00 96.50 86 VAL A C 1
ATOM 657 O O . VAL A 1 86 ? -13.179 1.566 -4.569 1.00 96.50 86 VAL A O 1
ATOM 660 N N . SER A 1 87 ? -14.037 2.835 -2.917 1.00 96.25 87 SER A N 1
ATOM 661 C CA . SER A 1 87 ? -13.148 3.988 -3.099 1.00 96.25 87 SER A CA 1
ATOM 662 C C . SER A 1 87 ? -12.404 4.264 -1.798 1.00 96.25 87 SER A C 1
ATOM 664 O O . SER A 1 87 ? -12.992 4.151 -0.720 1.00 96.25 87 SER A O 1
ATOM 666 N N . VAL A 1 88 ? -11.119 4.600 -1.901 1.00 96.62 88 VAL A N 1
ATOM 667 C CA . VAL A 1 88 ? -10.269 4.989 -0.774 1.00 96.62 88 VAL A CA 1
ATOM 668 C C . VAL A 1 88 ? -9.502 6.232 -1.193 1.00 96.62 88 VAL A C 1
ATOM 670 O O . VAL A 1 88 ? -8.750 6.198 -2.162 1.00 96.62 88 VAL A O 1
ATOM 673 N N . GLU A 1 89 ? -9.697 7.316 -0.454 1.00 95.44 89 GLU A N 1
ATOM 674 C CA . GLU A 1 89 ? -9.070 8.609 -0.701 1.00 95.44 89 GLU A CA 1
ATOM 675 C C . GLU A 1 89 ? -8.390 9.088 0.583 1.00 95.44 89 GLU A C 1
ATOM 677 O O . GLU A 1 89 ? -8.924 8.910 1.680 1.00 95.44 89 GLU A O 1
ATOM 682 N N . ALA A 1 90 ? -7.198 9.666 0.446 1.00 95.00 90 ALA A N 1
ATOM 683 C CA . ALA A 1 90 ? -6.431 10.221 1.551 1.00 95.00 90 ALA A CA 1
ATOM 684 C C . ALA A 1 90 ? -6.002 11.650 1.206 1.00 95.00 90 ALA A C 1
ATOM 686 O O . ALA A 1 90 ? -5.516 11.900 0.106 1.00 95.00 90 ALA A O 1
ATOM 687 N N . GLY A 1 91 ? -6.168 12.578 2.154 1.00 94.00 91 GLY A N 1
ATOM 688 C CA . GLY A 1 91 ? -5.805 13.987 1.958 1.00 94.00 91 GLY A CA 1
ATOM 689 C C . GLY A 1 91 ? -4.298 14.260 1.994 1.00 94.00 91 GLY A C 1
ATOM 690 O O . GLY A 1 91 ? -3.857 15.301 1.517 1.00 94.00 91 GLY A O 1
ATOM 691 N N . THR A 1 92 ? -3.515 13.337 2.555 1.00 94.62 92 THR A N 1
ATOM 692 C CA . THR A 1 92 ? -2.051 13.415 2.609 1.00 94.62 92 THR A CA 1
ATOM 693 C C . THR A 1 92 ? -1.442 12.160 1.998 1.00 94.62 92 THR A C 1
ATOM 695 O O . THR A 1 92 ? -1.090 12.159 0.823 1.00 94.62 92 THR A O 1
ATOM 698 N N . ASP A 1 93 ? -1.403 11.072 2.764 1.00 94.94 93 ASP A N 1
ATOM 699 C CA . ASP A 1 93 ? -0.712 9.842 2.400 1.00 94.94 93 ASP A CA 1
ATOM 700 C C . ASP A 1 93 ? -1.652 8.640 2.470 1.00 94.94 93 ASP A C 1
ATOM 702 O O . ASP A 1 93 ? -2.397 8.453 3.434 1.00 94.94 93 ASP A O 1
ATOM 706 N N . LEU A 1 94 ? -1.552 7.766 1.469 1.00 96.25 94 LEU A N 1
ATOM 707 C CA . LEU A 1 94 ? -2.140 6.432 1.490 1.00 96.25 94 LEU A CA 1
ATOM 708 C C . LEU A 1 94 ? -1.014 5.402 1.409 1.00 96.25 94 LEU A C 1
ATOM 710 O O . LEU A 1 94 ? -0.344 5.281 0.386 1.00 96.25 94 LEU A O 1
ATOM 714 N N . THR A 1 95 ? -0.817 4.633 2.481 1.00 97.06 95 THR A N 1
ATOM 715 C CA . THR A 1 95 ? 0.211 3.583 2.531 1.00 97.06 95 THR A CA 1
ATOM 716 C C . THR A 1 95 ? -0.425 2.198 2.531 1.00 97.06 95 THR A C 1
ATOM 718 O O . THR A 1 95 ? -1.217 1.870 3.413 1.00 97.06 95 THR A O 1
ATOM 721 N N . LEU A 1 96 ? -0.020 1.350 1.582 1.00 96.69 96 LEU A N 1
ATOM 722 C CA . LEU A 1 96 ? -0.324 -0.081 1.577 1.00 96.69 96 LEU A CA 1
ATOM 723 C C . LEU A 1 96 ? 0.973 -0.865 1.757 1.00 96.69 96 LEU A C 1
ATOM 725 O O . LEU A 1 96 ? 1.907 -0.726 0.972 1.00 96.69 96 LEU A O 1
ATOM 729 N N . SER A 1 97 ? 1.027 -1.712 2.784 1.00 96.44 97 SER A N 1
ATOM 730 C CA . SER A 1 97 ? 2.189 -2.557 3.056 1.00 96.44 97 SER A CA 1
ATOM 731 C C . SER A 1 97 ? 1.770 -3.995 3.333 1.00 96.44 97 SER A C 1
ATOM 733 O O . SER A 1 97 ? 0.721 -4.267 3.917 1.00 96.44 97 SER A O 1
ATOM 735 N N . ALA A 1 98 ? 2.604 -4.935 2.895 1.00 95.19 98 ALA A N 1
ATOM 736 C CA . ALA A 1 98 ? 2.413 -6.355 3.129 1.00 95.19 98 ALA A CA 1
ATOM 737 C C . ALA A 1 98 ? 3.758 -7.000 3.465 1.00 95.19 98 ALA A C 1
ATOM 739 O O . ALA A 1 98 ? 4.757 -6.742 2.802 1.00 95.19 98 ALA A O 1
ATOM 740 N N . ARG A 1 99 ? 3.782 -7.868 4.484 1.00 94.88 99 ARG A N 1
ATOM 741 C CA . ARG A 1 99 ? 5.023 -8.532 4.929 1.00 94.88 99 ARG A CA 1
ATOM 742 C C . ARG A 1 99 ? 5.517 -9.615 3.972 1.00 94.88 99 ARG A C 1
ATOM 744 O O . ARG A 1 99 ? 6.708 -9.879 3.924 1.00 94.88 99 ARG A O 1
ATOM 751 N N . ARG A 1 100 ? 4.596 -10.278 3.265 1.00 93.81 100 ARG A N 1
ATOM 752 C CA . ARG A 1 100 ? 4.909 -11.398 2.364 1.00 93.81 100 ARG A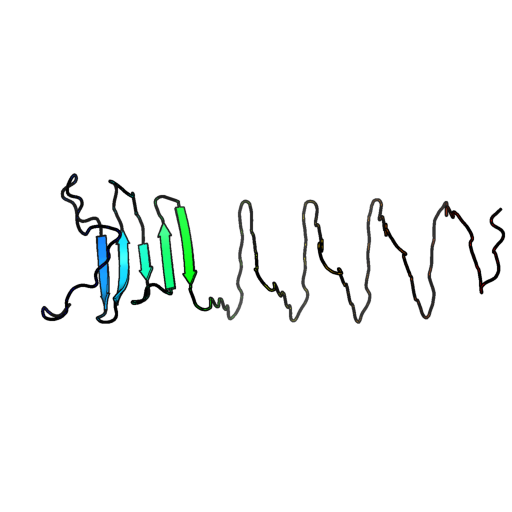 CA 1
ATOM 753 C C . ARG A 1 100 ? 4.709 -11.032 0.901 1.00 93.81 100 ARG A C 1
ATOM 755 O O . ARG A 1 100 ? 5.601 -11.233 0.094 1.00 93.81 100 ARG A O 1
ATOM 762 N N . SER A 1 101 ? 3.523 -10.541 0.557 1.00 95.25 101 SER A N 1
ATOM 763 C CA . SER A 1 101 ? 3.153 -10.269 -0.830 1.00 95.25 101 SER A CA 1
ATOM 764 C C . SER A 1 101 ? 2.052 -9.222 -0.896 1.00 95.25 101 SER A C 1
ATOM 766 O O . SER A 1 101 ? 1.051 -9.343 -0.186 1.00 95.25 101 SER A O 1
ATOM 768 N N . LEU A 1 102 ? 2.210 -8.252 -1.791 1.00 96.69 102 LEU A N 1
ATOM 769 C CA . LEU A 1 102 ? 1.143 -7.368 -2.247 1.00 96.69 102 LEU A CA 1
ATOM 770 C C . LEU A 1 102 ? 0.754 -7.806 -3.662 1.00 96.69 102 LEU A C 1
ATOM 772 O O . LEU A 1 102 ? 1.620 -7.998 -4.511 1.00 96.69 102 LEU A O 1
ATOM 776 N N . THR A 1 103 ? -0.537 -7.996 -3.919 1.00 96.81 103 THR A N 1
ATOM 777 C CA . THR A 1 103 ? -1.035 -8.405 -5.237 1.00 96.81 103 THR A CA 1
ATOM 778 C C . THR A 1 103 ? -2.185 -7.500 -5.638 1.00 96.81 103 THR A C 1
ATOM 780 O O . THR A 1 103 ? -3.168 -7.396 -4.909 1.00 96.81 103 THR A O 1
ATOM 783 N N . ILE A 1 104 ? -2.064 -6.875 -6.808 1.00 97.00 104 ILE A N 1
ATOM 784 C CA . ILE A 1 104 ? -3.088 -6.020 -7.408 1.00 97.00 104 ILE A CA 1
ATOM 785 C C . ILE A 1 104 ? -3.501 -6.687 -8.718 1.00 97.00 104 ILE A C 1
ATOM 787 O O . ILE A 1 104 ? -2.653 -6.987 -9.554 1.00 97.00 104 ILE A O 1
ATOM 791 N N . LYS A 1 105 ? -4.794 -6.973 -8.868 1.00 96.19 105 LYS A N 1
ATOM 792 C CA . LYS A 1 105 ? -5.369 -7.581 -10.074 1.00 96.19 105 LYS A CA 1
ATOM 793 C C . LYS A 1 105 ? -6.527 -6.715 -10.542 1.00 96.19 105 LYS A C 1
ATOM 795 O O . LYS A 1 105 ? -7.368 -6.345 -9.727 1.00 96.19 105 LYS A O 1
ATOM 800 N N . SER A 1 106 ? -6.576 -6.437 -11.838 1.00 94.44 106 SER A N 1
ATOM 801 C CA . SER A 1 106 ? -7.708 -5.782 -12.490 1.00 94.44 106 SER A CA 1
ATOM 802 C C . SER A 1 106 ? -8.215 -6.685 -13.608 1.00 94.44 106 SER A C 1
ATOM 804 O O . SER A 1 106 ? -7.415 -7.269 -14.335 1.00 94.44 106 SER A O 1
ATOM 806 N N . GLY A 1 107 ? -9.537 -6.833 -13.716 1.00 94.12 107 GLY A N 1
ATOM 807 C CA . GLY A 1 107 ? -10.169 -7.480 -14.872 1.00 94.12 107 GLY A CA 1
ATOM 808 C C . GLY A 1 107 ? -10.289 -6.548 -16.082 1.00 94.12 107 GLY A C 1
ATOM 809 O O . GLY A 1 107 ? -10.603 -7.003 -17.175 1.00 94.12 107 GLY A O 1
ATOM 810 N N . GLY A 1 108 ? -10.045 -5.251 -15.883 1.00 94.38 108 GLY A N 1
ATOM 811 C CA . GLY A 1 108 ? -9.977 -4.239 -16.929 1.00 94.38 108 GLY A CA 1
ATOM 812 C C . GLY A 1 108 ? -8.651 -3.476 -16.854 1.00 94.38 108 GLY A C 1
ATOM 813 O O . GLY A 1 108 ? -7.665 -4.004 -16.333 1.00 94.38 108 GLY A O 1
ATOM 814 N N . PRO A 1 109 ? -8.612 -2.222 -17.331 1.00 94.69 109 PRO A N 1
ATOM 815 C CA . PRO A 1 109 ? -7.432 -1.377 -17.200 1.00 94.69 109 PRO A CA 1
ATOM 816 C C . PRO A 1 109 ? -6.991 -1.220 -15.737 1.00 94.69 109 PRO A C 1
ATOM 818 O O . PRO A 1 109 ? -7.814 -1.200 -14.816 1.00 94.69 109 PRO A O 1
ATOM 821 N N . LEU A 1 110 ? -5.682 -1.106 -15.528 1.00 96.50 110 LEU A N 1
ATOM 822 C CA . LEU A 1 110 ? -5.080 -0.684 -14.268 1.00 96.50 110 LEU A CA 1
ATOM 823 C C . LEU A 1 110 ? -4.258 0.569 -14.560 1.00 96.50 110 LEU A C 1
ATOM 825 O O . LEU A 1 110 ? -3.215 0.482 -15.202 1.00 96.50 110 LEU A O 1
ATOM 829 N N . ASN A 1 111 ? -4.731 1.716 -14.079 1.00 96.38 111 ASN A N 1
ATOM 830 C CA . ASN A 1 111 ? -4.040 2.990 -14.243 1.00 96.38 111 ASN A CA 1
ATOM 831 C C . ASN A 1 111 ? -3.291 3.325 -12.951 1.00 96.38 111 ASN A C 1
ATOM 833 O O . ASN A 1 111 ? -3.868 3.274 -11.864 1.00 96.38 111 ASN A O 1
ATOM 837 N N . ILE A 1 112 ? -2.008 3.658 -13.076 1.00 96.19 112 ILE A N 1
ATOM 838 C CA . ILE A 1 112 ? -1.163 4.131 -11.976 1.00 96.19 112 ILE A CA 1
ATOM 839 C C . ILE A 1 112 ? -0.577 5.462 -12.423 1.00 96.19 112 ILE A C 1
ATOM 841 O O . ILE A 1 112 ? 0.240 5.511 -13.340 1.00 96.19 112 ILE A O 1
ATOM 845 N N . GLU A 1 113 ? -1.013 6.538 -11.778 1.00 95.31 113 GLU A N 1
ATOM 846 C CA . GLU A 1 113 ? -0.667 7.903 -12.154 1.00 95.31 113 GLU A CA 1
ATOM 847 C C . GLU A 1 113 ? -0.141 8.656 -10.935 1.00 95.31 113 GLU A C 1
ATOM 849 O O . GLU A 1 113 ? -0.664 8.530 -9.827 1.00 95.31 113 GLU A O 1
ATOM 854 N N . GLY A 1 114 ? 0.910 9.444 -11.141 1.00 92.25 114 GLY A N 1
ATOM 855 C CA . GLY A 1 114 ? 1.478 10.317 -10.126 1.00 92.25 114 GLY A CA 1
ATOM 856 C C . GLY A 1 114 ? 1.668 11.711 -10.699 1.00 92.25 114 GLY A C 1
ATOM 857 O O . GLY A 1 114 ? 2.197 11.866 -11.796 1.00 92.25 114 GLY A O 1
ATOM 858 N N . ARG A 1 115 ? 1.254 12.738 -9.949 1.00 93.12 115 ARG A N 1
ATOM 859 C CA . ARG A 1 115 ? 1.559 14.140 -10.296 1.00 93.12 115 ARG A CA 1
ATOM 860 C C . ARG A 1 115 ? 3.039 14.477 -10.088 1.00 93.12 115 ARG A C 1
ATOM 862 O O . ARG A 1 115 ? 3.538 15.422 -10.686 1.00 93.12 115 ARG A O 1
ATOM 869 N N . GLY A 1 116 ? 3.704 13.731 -9.208 1.00 92.94 116 GLY A N 1
ATOM 870 C CA . GLY A 1 116 ? 5.142 13.790 -8.966 1.00 92.94 116 GLY A CA 1
ATOM 871 C C . GLY A 1 116 ? 5.853 12.544 -9.491 1.00 92.94 116 GLY A C 1
ATOM 872 O O . GLY A 1 116 ? 5.445 11.937 -10.477 1.00 92.94 116 GLY A O 1
ATOM 873 N N . LEU A 1 117 ? 6.925 12.146 -8.808 1.00 92.56 117 LEU A N 1
ATOM 874 C CA . LEU A 1 117 ? 7.705 10.965 -9.169 1.00 92.56 117 LEU A CA 1
ATOM 875 C C . LEU A 1 117 ? 6.946 9.670 -8.854 1.00 92.56 117 LEU A C 1
ATOM 877 O O . LEU A 1 117 ? 6.439 9.493 -7.747 1.00 92.56 117 LEU A O 1
ATOM 881 N N . VAL A 1 118 ? 6.958 8.733 -9.801 1.00 96.19 118 VAL A N 1
ATOM 882 C CA . VAL A 1 118 ? 6.547 7.341 -9.583 1.00 96.19 118 VAL A CA 1
ATOM 883 C C . VAL A 1 118 ? 7.802 6.480 -9.606 1.00 96.19 118 VAL A C 1
ATOM 885 O O . VAL A 1 118 ? 8.492 6.407 -10.619 1.00 96.19 118 VAL A O 1
ATOM 888 N N . ASN A 1 119 ? 8.108 5.837 -8.480 1.00 95.06 119 ASN A N 1
ATOM 889 C CA . ASN A 1 119 ? 9.293 4.998 -8.331 1.00 95.06 119 ASN A CA 1
ATOM 890 C C . ASN A 1 119 ? 8.889 3.532 -8.178 1.00 95.06 119 ASN A C 1
ATOM 892 O O . ASN A 1 119 ? 8.075 3.199 -7.318 1.00 95.06 119 ASN A O 1
ATOM 896 N N . LEU A 1 120 ? 9.514 2.652 -8.960 1.00 95.81 120 LEU A N 1
ATOM 897 C CA . LEU A 1 120 ? 9.376 1.204 -8.832 1.00 95.81 120 LEU A CA 1
ATOM 898 C C . LEU A 1 120 ? 10.756 0.594 -8.579 1.00 95.81 120 LEU A C 1
ATOM 900 O O . LEU A 1 120 ? 11.667 0.749 -9.388 1.00 95.81 120 LEU A O 1
ATOM 904 N N . LYS A 1 121 ? 10.924 -0.073 -7.434 1.00 94.81 121 LYS A N 1
ATOM 905 C CA . LYS A 1 121 ? 12.216 -0.607 -6.985 1.00 94.81 121 LYS A CA 1
ATOM 906 C C . LYS A 1 121 ? 12.050 -2.006 -6.406 1.00 94.81 121 LYS A C 1
ATOM 908 O O . LYS A 1 121 ? 11.119 -2.255 -5.646 1.00 94.81 121 LYS A O 1
ATOM 913 N N . SER A 1 122 ? 13.005 -2.881 -6.706 1.00 93.88 122 SER A N 1
ATOM 914 C CA . SER A 1 122 ? 13.182 -4.171 -6.037 1.00 93.88 122 SER A CA 1
ATOM 915 C C . SER A 1 122 ? 14.583 -4.233 -5.429 1.00 93.88 122 SER A C 1
ATOM 917 O O . SER A 1 122 ? 15.552 -3.864 -6.087 1.00 93.88 122 SER A O 1
ATOM 919 N N . LEU A 1 123 ? 14.687 -4.622 -4.153 1.00 92.00 123 LEU A N 1
ATOM 920 C CA . LEU A 1 123 ? 15.962 -4.647 -3.414 1.00 92.00 123 LEU A CA 1
ATOM 921 C C . LEU A 1 123 ? 16.676 -5.999 -3.483 1.00 92.00 123 LEU A C 1
ATOM 923 O O . LEU A 1 123 ? 17.897 -6.041 -3.404 1.00 92.00 123 LEU A O 1
ATOM 927 N N . GLY A 1 124 ? 15.918 -7.090 -3.593 1.00 90.06 124 GLY A N 1
ATOM 928 C CA . GLY A 1 124 ? 16.445 -8.458 -3.544 1.00 90.06 124 GLY A CA 1
ATOM 929 C C . GLY A 1 124 ? 16.039 -9.323 -4.733 1.00 90.06 124 GLY A C 1
ATOM 930 O O . GLY A 1 124 ? 16.232 -10.531 -4.692 1.00 90.06 124 GLY A O 1
ATOM 931 N N . GLY A 1 125 ? 15.438 -8.738 -5.770 1.00 90.44 125 GLY A N 1
ATOM 932 C CA . GLY A 1 125 ? 14.950 -9.487 -6.924 1.00 90.44 125 GLY A CA 1
ATOM 933 C C . GLY A 1 125 ? 14.789 -8.621 -8.166 1.00 90.44 125 GLY A C 1
ATOM 934 O O . GLY A 1 125 ? 15.125 -7.438 -8.169 1.00 90.44 125 GLY A O 1
ATOM 935 N N . ALA A 1 126 ? 14.244 -9.214 -9.223 1.00 92.81 126 ALA A N 1
ATOM 936 C CA . ALA A 1 126 ? 14.004 -8.521 -10.481 1.00 92.81 126 ALA A CA 1
ATOM 937 C C . ALA A 1 126 ? 12.730 -7.663 -10.433 1.00 92.81 126 ALA A C 1
ATOM 939 O O . ALA A 1 126 ? 11.770 -7.977 -9.727 1.00 92.81 126 ALA A O 1
ATOM 940 N N . VAL A 1 127 ? 12.708 -6.607 -11.243 1.00 96.25 127 VAL A N 1
ATOM 941 C CA . VAL A 1 127 ? 11.469 -5.968 -11.697 1.00 96.25 127 VAL A CA 1
ATOM 942 C C . VAL A 1 127 ? 11.193 -6.522 -13.089 1.00 96.25 127 VAL A C 1
ATOM 944 O O . VAL A 1 127 ? 11.984 -6.301 -14.000 1.00 96.25 127 VAL A O 1
ATOM 947 N N . THR A 1 128 ? 10.110 -7.284 -13.239 1.00 95.94 128 THR A N 1
ATOM 948 C CA . THR A 1 128 ? 9.702 -7.864 -14.528 1.00 95.94 128 THR A CA 1
ATOM 949 C C . THR A 1 128 ? 8.434 -7.173 -15.002 1.00 95.94 128 THR A C 1
ATOM 951 O O . THR A 1 128 ? 7.486 -7.037 -14.230 1.00 95.94 128 THR A O 1
ATOM 954 N N . VAL 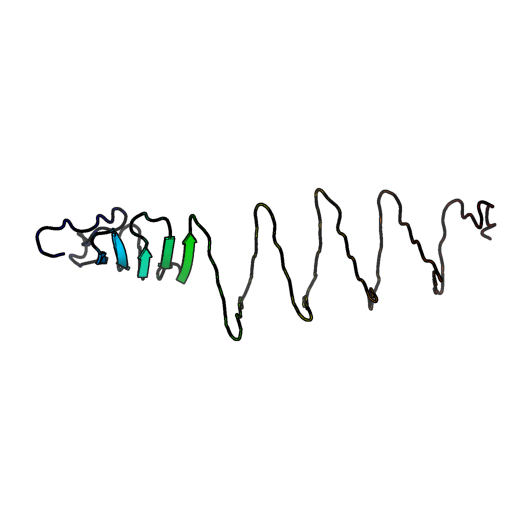A 1 129 ? 8.423 -6.742 -16.262 1.00 95.94 129 VAL A N 1
ATOM 955 C CA . VAL A 1 129 ? 7.242 -6.198 -16.937 1.00 95.94 129 VAL A CA 1
ATOM 956 C C . VAL A 1 129 ? 6.980 -7.085 -18.142 1.00 95.94 129 VAL A C 1
ATOM 958 O O . VAL A 1 129 ? 7.771 -7.092 -19.080 1.00 95.94 129 VAL A O 1
ATOM 961 N N . ASP A 1 130 ? 5.897 -7.853 -18.079 1.00 95.69 130 ASP A N 1
ATOM 962 C CA . ASP A 1 130 ? 5.461 -8.743 -19.150 1.00 95.69 130 ASP A CA 1
ATOM 963 C C . ASP A 1 130 ? 4.149 -8.214 -19.737 1.00 95.69 130 ASP A C 1
ATOM 965 O O . ASP A 1 130 ? 3.222 -7.858 -19.002 1.00 95.69 130 ASP A O 1
ATOM 969 N N . ALA A 1 131 ? 4.094 -8.123 -21.060 1.00 95.12 131 ALA A N 1
ATOM 970 C CA . ALA A 1 131 ? 2.943 -7.649 -21.803 1.00 95.12 131 ALA A CA 1
ATOM 971 C C . ALA A 1 131 ? 2.723 -8.570 -23.002 1.00 95.12 131 ALA A C 1
ATOM 973 O O . ALA A 1 131 ? 3.577 -8.683 -23.875 1.00 95.12 131 ALA A O 1
ATOM 974 N N . MET A 1 132 ? 1.539 -9.183 -23.072 1.00 94.56 132 MET A N 1
ATOM 975 C CA . MET A 1 132 ? 1.145 -10.002 -24.227 1.00 94.56 132 MET A CA 1
ATOM 976 C C . MET A 1 132 ? 0.891 -9.163 -25.487 1.00 94.56 132 MET A C 1
ATOM 978 O O . MET A 1 132 ? 0.939 -9.679 -26.600 1.00 94.56 132 MET A O 1
ATOM 982 N N . GLY A 1 133 ? 0.556 -7.884 -25.303 1.00 93.38 133 GLY A N 1
ATOM 983 C CA . GLY A 1 133 ? 0.382 -6.911 -26.375 1.00 93.38 133 GLY A CA 1
ATOM 984 C C . GLY A 1 133 ? 1.608 -6.015 -26.531 1.00 93.38 133 GLY A C 1
ATOM 985 O O . GLY A 1 133 ? 2.740 -6.410 -26.276 1.00 93.38 133 GLY A O 1
ATOM 986 N N . ALA A 1 134 ? 1.377 -4.766 -26.926 1.00 93.31 134 ALA A N 1
ATOM 987 C CA . ALA A 1 134 ? 2.447 -3.782 -27.004 1.00 93.31 134 ALA A CA 1
ATOM 988 C C . ALA A 1 134 ? 2.859 -3.293 -25.608 1.00 93.31 134 ALA A C 1
ATOM 990 O O . ALA A 1 134 ? 2.018 -2.890 -24.804 1.00 93.31 134 ALA A O 1
ATOM 991 N N . LEU A 1 135 ? 4.167 -3.233 -25.368 1.00 95.94 135 LEU A N 1
ATOM 992 C CA . LEU A 1 135 ? 4.757 -2.462 -24.280 1.00 95.94 135 LEU A CA 1
ATOM 993 C C . LEU A 1 135 ? 5.320 -1.161 -24.859 1.00 95.94 135 LEU A C 1
ATOM 995 O O . LEU A 1 135 ? 6.185 -1.189 -25.730 1.00 95.94 135 LEU A O 1
ATOM 999 N N . SER A 1 136 ? 4.821 -0.016 -24.394 1.00 95.25 136 SER A N 1
ATOM 1000 C CA . SER A 1 136 ? 5.258 1.310 -24.850 1.00 95.25 136 SER A CA 1
ATOM 1001 C C . SER A 1 136 ? 5.794 2.129 -23.683 1.00 95.25 136 SER A C 1
ATOM 1003 O O . SER A 1 136 ? 5.104 2.305 -22.682 1.00 95.25 136 SER A O 1
ATOM 1005 N N . LEU A 1 137 ? 7.007 2.665 -23.830 1.00 95.06 137 LEU A N 1
ATOM 1006 C CA . LEU A 1 137 ? 7.616 3.591 -22.878 1.00 95.06 137 LEU A CA 1
ATOM 1007 C C . LEU A 1 137 ? 7.884 4.911 -23.595 1.00 95.06 137 LEU A C 1
ATOM 1009 O O . LEU A 1 137 ? 8.632 4.953 -24.571 1.00 95.06 137 LEU A O 1
ATOM 1013 N N . LYS A 1 138 ? 7.258 5.990 -23.122 1.00 95.06 138 LYS A N 1
ATOM 1014 C CA . LYS A 1 138 ? 7.389 7.327 -23.703 1.00 95.06 138 LYS A CA 1
ATOM 1015 C C . LYS A 1 138 ? 7.805 8.315 -22.623 1.00 95.06 138 LYS A C 1
ATOM 1017 O O . LYS A 1 138 ? 7.137 8.428 -21.601 1.00 95.06 138 LYS A O 1
ATOM 1022 N N . ALA A 1 139 ? 8.867 9.064 -22.889 1.00 94.69 139 ALA A N 1
ATOM 1023 C CA . ALA A 1 139 ? 9.295 10.200 -22.083 1.00 94.69 139 ALA A CA 1
ATOM 1024 C C . ALA A 1 139 ? 9.329 11.454 -22.964 1.00 94.69 139 ALA A C 1
ATOM 1026 O O . ALA A 1 139 ? 9.704 11.378 -24.132 1.00 94.69 139 ALA A O 1
ATOM 1027 N N . ILE A 1 140 ? 8.906 12.596 -22.415 1.00 93.25 140 ILE A N 1
ATOM 1028 C CA . ILE A 1 140 ? 9.019 13.901 -23.093 1.00 93.25 140 ILE A CA 1
ATOM 1029 C C . ILE A 1 140 ? 10.444 14.452 -22.943 1.00 93.25 140 ILE A C 1
ATOM 1031 O O . ILE A 1 140 ? 10.974 15.059 -23.866 1.00 93.25 140 ILE A O 1
ATOM 1035 N N . GLY A 1 141 ? 11.052 14.235 -21.773 1.00 92.38 141 GLY A N 1
ATOM 1036 C CA . GLY A 1 141 ? 12.457 14.538 -21.514 1.00 92.38 141 GLY A CA 1
ATOM 1037 C C . GLY A 1 141 ? 13.368 13.359 -21.858 1.00 92.38 141 GLY A C 1
ATOM 1038 O O . GLY A 1 141 ? 13.140 12.627 -22.818 1.00 92.38 141 GLY A O 1
ATOM 1039 N N . ALA A 1 142 ? 14.395 13.147 -21.039 1.00 92.12 142 ALA A N 1
ATOM 1040 C CA . ALA A 1 142 ? 15.282 12.002 -21.187 1.00 92.12 142 ALA A CA 1
ATOM 1041 C C . ALA A 1 142 ? 14.635 10.711 -20.658 1.00 92.12 142 ALA A C 1
ATOM 1043 O O . ALA A 1 142 ? 14.015 10.701 -19.595 1.00 92.12 142 ALA A O 1
ATOM 1044 N N . ALA A 1 143 ? 14.853 9.610 -21.374 1.00 95.25 143 ALA A N 1
ATOM 1045 C CA . ALA A 1 143 ? 14.703 8.259 -20.850 1.00 95.25 143 ALA A CA 1
ATOM 1046 C C . ALA A 1 143 ? 16.100 7.642 -20.747 1.00 95.25 143 ALA A C 1
ATOM 1048 O O . ALA A 1 143 ? 16.815 7.562 -21.745 1.00 95.25 143 ALA A O 1
ATOM 1049 N N . THR A 1 144 ? 16.500 7.231 -19.546 1.00 94.81 144 THR A N 1
ATOM 1050 C CA . THR A 1 144 ? 17.801 6.603 -19.297 1.00 94.81 144 THR A CA 1
ATOM 1051 C C . THR A 1 144 ? 17.607 5.147 -18.896 1.00 94.81 144 THR A C 1
ATOM 1053 O O . THR A 1 144 ? 16.713 4.813 -18.120 1.00 94.81 144 THR A O 1
ATOM 1056 N N . LEU A 1 145 ? 18.452 4.271 -19.435 1.00 94.94 145 LEU A N 1
ATOM 1057 C CA . LEU A 1 145 ? 18.509 2.865 -19.057 1.00 94.94 145 LEU A CA 1
ATOM 1058 C C . LEU A 1 145 ? 19.958 2.513 -18.739 1.00 94.94 145 LEU A C 1
ATOM 1060 O O . LEU A 1 145 ? 20.806 2.488 -19.626 1.00 94.94 145 LEU A O 1
ATOM 1064 N N . THR A 1 146 ? 20.221 2.238 -17.465 1.00 94.31 146 THR A N 1
ATOM 1065 C CA . THR A 1 146 ? 21.554 1.899 -16.962 1.00 94.31 146 THR A CA 1
ATOM 1066 C C . THR A 1 146 ? 21.500 0.528 -16.308 1.00 94.31 146 THR A C 1
ATOM 1068 O O . THR A 1 146 ? 20.626 0.267 -15.483 1.00 94.31 146 THR A O 1
ATOM 1071 N N . ALA A 1 147 ? 22.452 -0.339 -16.642 1.00 93.69 147 ALA A N 1
ATOM 1072 C CA . ALA A 1 147 ? 22.605 -1.648 -16.021 1.00 93.69 147 ALA A CA 1
ATOM 1073 C C . ALA A 1 147 ? 24.056 -1.840 -15.572 1.00 93.69 147 ALA A C 1
ATOM 1075 O O . ALA A 1 147 ? 24.976 -1.526 -16.319 1.00 93.69 147 ALA A O 1
ATOM 1076 N N . GLY A 1 148 ? 24.259 -2.387 -14.368 1.00 92.50 148 GLY A N 1
ATOM 1077 C CA . GLY A 1 148 ? 25.599 -2.736 -13.878 1.00 92.50 148 GLY A CA 1
ATOM 1078 C C . GLY A 1 148 ? 26.203 -3.979 -14.547 1.00 92.50 148 GLY A C 1
ATOM 1079 O O . GLY A 1 148 ? 27.397 -4.210 -14.422 1.00 92.50 148 GLY A O 1
ATOM 1080 N N . GLY A 1 149 ? 25.379 -4.781 -15.233 1.00 91.88 149 GLY A N 1
ATOM 1081 C CA . GLY A 1 149 ? 25.798 -5.968 -15.981 1.00 91.88 149 GLY A CA 1
ATOM 1082 C C . GLY A 1 149 ? 25.717 -5.746 -17.490 1.00 91.88 149 GLY A C 1
ATOM 1083 O O . GLY A 1 149 ? 26.663 -5.282 -18.111 1.00 91.88 149 GLY A O 1
ATOM 1084 N N . SER A 1 150 ? 24.575 -6.086 -18.090 1.00 93.62 150 SER A N 1
ATOM 1085 C CA . SER A 1 150 ? 24.321 -5.854 -19.516 1.00 93.62 150 SER A CA 1
ATOM 1086 C C . SER A 1 150 ? 22.886 -5.397 -19.753 1.00 93.62 150 SER A C 1
ATOM 1088 O O . SER A 1 150 ? 21.994 -5.674 -18.951 1.00 93.62 150 SER A O 1
ATOM 1090 N N . VAL A 1 151 ? 22.676 -4.708 -20.872 1.00 95.56 151 VAL A N 1
ATOM 1091 C CA . VAL A 1 151 ? 21.353 -4.487 -21.458 1.00 95.56 151 VAL A CA 1
ATOM 1092 C C . VAL A 1 151 ? 21.278 -5.357 -22.705 1.00 95.56 151 VAL A C 1
ATOM 1094 O O . VAL A 1 151 ? 22.118 -5.228 -23.593 1.00 95.56 151 VAL A O 1
ATOM 1097 N N . GLN A 1 152 ? 20.2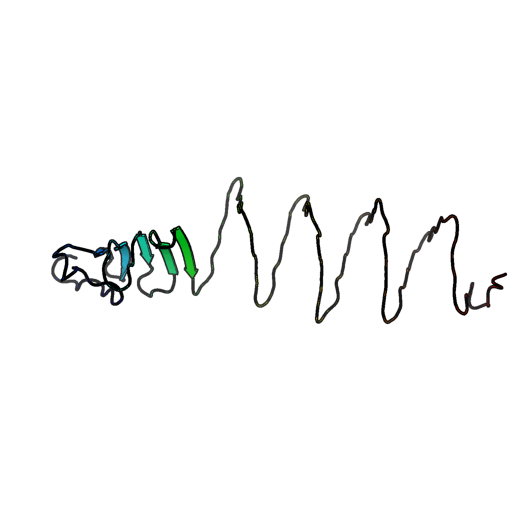95 -6.252 -22.766 1.00 94.69 152 GLN A N 1
ATOM 1098 C CA . GLN A 1 152 ? 20.071 -7.131 -23.913 1.00 94.69 152 GLN A CA 1
ATOM 1099 C C . GLN A 1 152 ? 18.712 -6.821 -24.534 1.00 94.69 152 GLN A C 1
ATOM 1101 O O . GLN A 1 152 ? 17.714 -6.702 -23.825 1.00 94.69 152 GLN A O 1
ATOM 1106 N N . VAL A 1 153 ? 18.679 -6.704 -25.860 1.00 95.25 153 VAL A N 1
ATOM 1107 C CA . VAL A 1 153 ? 17.453 -6.502 -26.637 1.00 95.25 153 VAL A CA 1
ATOM 1108 C C . VAL A 1 153 ? 17.357 -7.638 -27.643 1.00 95.25 153 VAL A C 1
ATOM 1110 O O . VAL A 1 153 ? 18.188 -7.737 -28.542 1.00 95.25 153 VAL A O 1
ATOM 1113 N N . ASN A 1 154 ? 16.352 -8.496 -27.482 1.00 94.38 154 ASN A N 1
ATOM 1114 C CA . ASN A 1 154 ? 16.058 -9.575 -28.417 1.00 94.38 154 ASN A CA 1
ATOM 1115 C C . ASN A 1 154 ? 14.764 -9.243 -29.169 1.00 94.38 154 ASN A C 1
ATOM 1117 O O . ASN A 1 154 ? 13.724 -9.037 -28.546 1.00 94.38 154 ASN A O 1
ATOM 1121 N N . SER A 1 155 ? 14.835 -9.166 -30.495 1.00 94.25 155 SER A N 1
ATOM 1122 C CA . SER A 1 155 ? 13.700 -8.849 -31.363 1.00 94.25 155 SER A CA 1
ATOM 1123 C C . SER A 1 155 ? 13.731 -9.761 -32.580 1.00 94.25 155 SER A C 1
ATOM 1125 O O . SER A 1 155 ? 14.778 -9.934 -33.198 1.00 94.25 155 SER A O 1
ATOM 1127 N N . ILE A 1 156 ? 12.574 -10.322 -32.934 1.00 94.25 156 ILE A N 1
ATOM 1128 C CA . ILE A 1 156 ? 12.412 -11.176 -34.121 1.00 94.25 156 ILE A CA 1
ATOM 1129 C C . ILE A 1 156 ? 12.283 -10.376 -35.420 1.00 94.25 156 ILE A C 1
ATOM 1131 O O . ILE A 1 156 ? 12.467 -10.928 -36.499 1.00 94.25 156 ILE A O 1
ATOM 1135 N N . ALA A 1 157 ? 11.919 -9.096 -35.321 1.00 94.38 157 ALA A N 1
ATOM 1136 C CA . ALA A 1 157 ? 11.657 -8.246 -36.473 1.00 94.38 157 ALA A CA 1
ATOM 1137 C C . ALA A 1 157 ? 12.797 -7.246 -36.652 1.00 94.38 157 ALA A C 1
ATOM 1139 O O . ALA A 1 157 ? 13.728 -7.471 -37.419 1.00 94.38 157 ALA A O 1
ATOM 1140 N N . ASN A 1 158 ? 12.738 -6.129 -35.936 1.00 93.31 158 ASN A N 1
ATOM 1141 C CA . ASN A 1 158 ? 13.760 -5.101 -35.994 1.00 93.31 158 ASN A CA 1
ATOM 1142 C C . ASN A 1 158 ? 13.989 -4.463 -34.624 1.00 93.31 158 ASN A C 1
ATOM 1144 O O . ASN A 1 158 ? 13.145 -4.507 -33.726 1.00 93.31 158 ASN A O 1
ATOM 1148 N N . VAL A 1 159 ? 15.168 -3.864 -34.484 1.00 96.31 159 VAL A N 1
ATOM 1149 C CA . VAL A 1 159 ? 15.484 -2.902 -33.431 1.00 96.31 159 VAL A CA 1
ATOM 1150 C C . VAL A 1 159 ? 15.807 -1.594 -34.140 1.00 96.31 159 VAL A C 1
ATOM 1152 O O . VAL A 1 159 ? 16.789 -1.504 -34.872 1.00 96.31 159 VAL A O 1
ATOM 1155 N N . GLY A 1 160 ? 14.939 -0.597 -33.983 1.00 94.19 160 GLY A N 1
ATOM 1156 C CA . GLY A 1 160 ? 15.115 0.721 -34.585 1.00 94.19 160 GLY A CA 1
ATOM 1157 C C . GLY A 1 160 ? 15.684 1.713 -33.579 1.00 94.19 160 GLY A C 1
ATOM 1158 O O . GLY A 1 160 ? 15.067 1.955 -32.546 1.00 94.19 160 GLY A O 1
ATOM 1159 N N . ILE A 1 161 ? 16.819 2.331 -33.903 1.00 94.75 161 ILE A N 1
ATOM 1160 C CA . ILE A 1 161 ? 17.401 3.431 -33.125 1.00 94.75 161 ILE A CA 1
ATOM 1161 C C . ILE A 1 161 ? 17.507 4.640 -34.051 1.00 94.75 161 ILE A C 1
ATOM 1163 O O . ILE A 1 161 ? 18.163 4.577 -35.087 1.00 94.75 161 ILE A O 1
ATOM 1167 N N . ARG A 1 162 ? 16.829 5.737 -33.700 1.00 94.38 162 ARG A N 1
ATOM 1168 C CA . ARG A 1 162 ? 16.887 7.006 -34.436 1.00 94.38 162 ARG A CA 1
ATOM 1169 C C . ARG A 1 162 ? 17.336 8.101 -33.484 1.00 94.38 162 ARG A C 1
ATOM 1171 O O . ARG A 1 162 ? 16.651 8.380 -32.506 1.00 94.38 162 ARG A O 1
ATOM 1178 N N . ALA A 1 163 ? 18.474 8.706 -33.782 1.00 93.38 163 ALA A N 1
ATOM 1179 C CA . ALA A 1 163 ? 19.039 9.801 -33.011 1.00 93.38 163 ALA A CA 1
ATOM 1180 C C . ALA A 1 163 ? 19.841 10.716 -33.940 1.00 93.38 163 ALA A C 1
ATOM 1182 O O . ALA A 1 163 ? 20.297 10.275 -34.994 1.00 93.38 163 ALA A O 1
ATOM 1183 N N . ILE A 1 164 ? 20.026 11.974 -33.531 1.00 94.25 164 ILE A N 1
ATOM 1184 C CA . ILE A 1 164 ? 20.961 12.894 -34.199 1.00 94.25 164 ILE A CA 1
ATOM 1185 C C . ILE A 1 164 ? 22.395 12.371 -34.033 1.00 94.25 164 ILE A C 1
ATOM 1187 O O . ILE A 1 164 ? 23.158 12.346 -34.992 1.00 94.25 164 ILE A O 1
ATOM 1191 N N . THR A 1 165 ? 22.724 11.889 -32.829 1.00 93.12 165 THR A N 1
ATOM 1192 C CA . THR A 1 165 ? 24.031 11.318 -32.493 1.00 93.12 165 THR A CA 1
ATOM 1193 C C . THR A 1 165 ? 23.842 10.000 -31.756 1.00 93.12 165 THR A C 1
ATOM 1195 O O . THR A 1 165 ? 23.099 9.939 -30.776 1.00 93.12 165 THR A O 1
ATOM 1198 N N . LEU A 1 166 ? 24.549 8.960 -32.199 1.00 93.06 166 LEU A N 1
ATOM 1199 C CA . LEU A 1 166 ? 24.654 7.683 -31.499 1.00 93.06 166 LEU A CA 1
ATOM 1200 C C . LEU A 1 166 ? 26.102 7.488 -31.044 1.00 93.06 166 LEU A C 1
ATOM 1202 O O . LEU A 1 166 ? 26.965 7.128 -31.839 1.00 93.06 166 LEU A O 1
ATOM 1206 N N . ALA A 1 167 ? 26.364 7.751 -29.765 1.00 91.50 167 ALA A N 1
ATOM 1207 C CA . ALA A 1 167 ? 27.673 7.508 -29.176 1.00 91.50 167 ALA A CA 1
ATOM 1208 C C . ALA A 1 167 ? 27.807 6.023 -28.816 1.00 91.50 167 ALA A C 1
ATOM 1210 O O . ALA A 1 167 ? 27.037 5.502 -28.009 1.00 91.50 167 ALA A O 1
ATOM 1211 N N . LEU A 1 168 ? 28.791 5.355 -29.412 1.00 91.81 168 LEU A N 1
ATOM 1212 C CA . LEU A 1 168 ? 29.133 3.962 -29.138 1.00 91.81 168 LEU A CA 1
ATOM 1213 C C . LEU A 1 168 ? 30.546 3.922 -28.560 1.00 91.81 168 LEU A C 1
ATOM 1215 O O . LEU A 1 168 ? 31.432 4.633 -29.028 1.00 91.81 168 LEU A O 1
ATOM 1219 N N . GLN A 1 169 ? 30.750 3.109 -27.529 1.00 88.56 169 GLN A N 1
ATOM 1220 C CA . GLN A 1 169 ? 32.054 2.917 -26.901 1.00 88.56 169 GLN A CA 1
ATOM 1221 C C . GLN A 1 169 ? 32.364 1.425 -26.807 1.00 88.56 169 GLN A C 1
ATOM 1223 O O . GLN A 1 169 ? 31.474 0.613 -26.555 1.00 88.56 169 GLN A O 1
ATOM 1228 N N . GLY A 1 170 ? 33.639 1.079 -26.983 1.00 89.31 170 GLY A N 1
ATOM 1229 C CA . GLY A 1 170 ? 34.106 -0.304 -26.978 1.00 89.31 170 GLY A CA 1
ATOM 1230 C C . GLY A 1 170 ? 33.972 -0.998 -28.335 1.00 89.31 170 GLY A C 1
ATOM 1231 O O . GLY A 1 170 ? 33.824 -0.359 -29.376 1.00 89.31 170 GLY A O 1
ATOM 1232 N N . VAL A 1 171 ? 34.074 -2.328 -28.323 1.00 90.75 171 VAL A N 1
ATOM 1233 C CA . VAL A 1 171 ? 34.012 -3.147 -29.540 1.00 90.75 171 VAL A CA 1
ATOM 1234 C C . VAL A 1 171 ? 32.557 -3.325 -29.961 1.00 90.75 171 VAL A C 1
ATOM 1236 O O . VAL A 1 171 ? 31.771 -3.954 -29.255 1.00 90.75 171 VAL A O 1
ATOM 1239 N N . VAL A 1 172 ? 32.214 -2.820 -31.143 1.00 93.44 172 VAL A N 1
ATOM 1240 C CA . VAL A 1 172 ? 30.920 -3.075 -31.783 1.00 93.44 172 VAL A CA 1
ATOM 1241 C C . VAL A 1 172 ? 31.093 -4.214 -32.777 1.00 93.44 172 VAL A C 1
ATOM 1243 O O 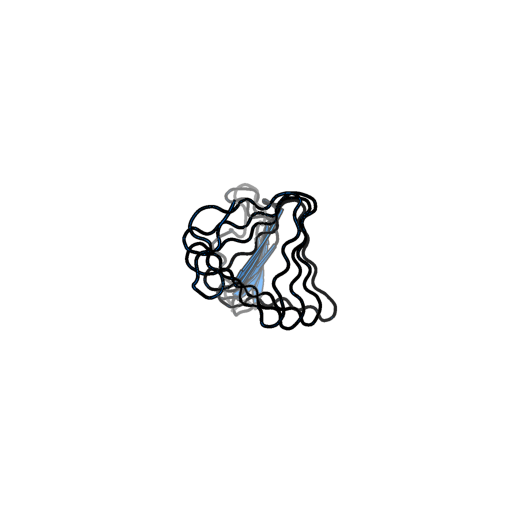. VAL A 1 172 ? 31.980 -4.171 -33.626 1.00 93.44 172 VAL A O 1
ATOM 1246 N N . LEU A 1 173 ? 30.261 -5.249 -32.663 1.00 92.62 173 LEU A N 1
ATOM 1247 C CA . LEU A 1 173 ? 30.278 -6.409 -33.551 1.00 92.62 173 LEU A CA 1
ATOM 1248 C C . LEU A 1 173 ? 28.978 -6.472 -34.355 1.00 92.62 173 LEU A C 1
ATOM 1250 O O . LEU A 1 173 ? 27.893 -6.329 -33.797 1.00 92.62 173 LEU A O 1
ATOM 1254 N N . VAL A 1 174 ? 29.087 -6.776 -35.645 1.00 92.31 174 VAL A N 1
ATOM 1255 C CA . VAL A 1 174 ? 27.957 -7.143 -36.508 1.00 92.31 174 VAL A CA 1
ATOM 1256 C C . VAL A 1 174 ? 28.226 -8.546 -37.036 1.00 92.31 174 VAL A C 1
ATOM 1258 O O . VAL A 1 174 ? 29.255 -8.784 -37.665 1.00 92.31 174 VAL A O 1
ATOM 1261 N N . ASN A 1 175 ? 27.332 -9.497 -36.746 1.00 90.94 175 ASN A N 1
ATOM 1262 C CA . ASN A 1 175 ? 27.516 -10.920 -37.069 1.00 90.94 175 ASN A CA 1
ATOM 1263 C C . ASN A 1 175 ? 28.886 -11.455 -36.610 1.00 90.94 175 ASN A C 1
ATOM 1265 O O . ASN A 1 175 ? 29.628 -12.052 -37.390 1.00 90.94 175 ASN A O 1
ATOM 1269 N N . ASN A 1 176 ? 29.248 -11.165 -35.355 1.00 92.81 176 ASN A N 1
ATOM 1270 C CA . ASN A 1 176 ? 30.528 -11.532 -34.732 1.00 92.81 176 ASN A CA 1
ATOM 1271 C C . ASN A 1 176 ? 31.782 -10.939 -35.403 1.00 92.81 176 ASN A C 1
ATOM 1273 O O . ASN A 1 176 ? 32.895 -11.303 -35.029 1.00 92.81 176 ASN A O 1
ATOM 1277 N N . LYS A 1 177 ? 31.637 -10.008 -36.352 1.00 90.69 177 LYS A N 1
ATOM 1278 C CA . LYS A 1 177 ? 32.758 -9.302 -36.980 1.00 90.69 177 LYS A CA 1
ATOM 1279 C C . LYS A 1 177 ? 32.851 -7.877 -36.435 1.00 90.69 177 LYS A C 1
ATOM 1281 O O . LYS A 1 177 ? 31.816 -7.214 -36.365 1.00 90.69 177 LYS A O 1
ATOM 1286 N N . PRO A 1 178 ? 34.049 -7.391 -36.063 1.00 90.31 178 PRO A N 1
ATOM 1287 C CA . PRO A 1 178 ? 34.239 -6.002 -35.666 1.00 90.31 178 PRO A CA 1
ATOM 1288 C C . PRO A 1 178 ? 33.712 -5.038 -36.722 1.00 90.31 178 PRO A C 1
ATOM 1290 O O . PRO A 1 178 ? 34.073 -5.132 -37.894 1.00 90.31 178 PRO A O 1
ATOM 1293 N N . TYR A 1 179 ? 32.843 -4.129 -36.294 1.00 90.06 179 TYR A N 1
ATOM 1294 C CA . TYR A 1 179 ? 32.368 -3.037 -37.118 1.00 90.06 179 TYR A CA 1
ATOM 1295 C C . TYR A 1 179 ? 33.320 -1.850 -36.940 1.00 90.06 179 TYR A C 1
ATOM 1297 O O . TYR A 1 179 ? 33.522 -1.413 -35.803 1.00 90.06 179 TYR A O 1
ATOM 1305 N N . PRO A 1 180 ? 33.925 -1.331 -38.021 1.00 82.44 180 PRO A N 1
ATOM 1306 C CA . PRO A 1 180 ? 34.793 -0.171 -37.925 1.00 82.44 180 PRO A CA 1
ATOM 1307 C C . PRO A 1 180 ? 33.936 1.051 -37.580 1.00 82.44 180 PRO A C 1
ATOM 1309 O O . PRO A 1 180 ? 33.150 1.523 -38.401 1.00 82.44 180 PRO A O 1
ATOM 1312 N N . LEU A 1 181 ? 34.057 1.534 -36.344 1.00 78.00 181 LEU A N 1
ATOM 1313 C CA . LEU A 1 181 ? 33.542 2.845 -35.970 1.00 78.00 181 LEU A CA 1
ATOM 1314 C C . LEU A 1 181 ? 34.531 3.897 -36.507 1.00 78.00 181 LEU A C 1
ATOM 1316 O O . LEU A 1 181 ? 35.718 3.776 -36.190 1.00 78.00 181 LEU A O 1
ATOM 1320 N N . PRO A 1 182 ? 34.093 4.845 -37.355 1.00 68.75 182 PRO A N 1
ATOM 1321 C CA . PRO A 1 182 ? 34.925 5.969 -37.779 1.00 68.75 182 PRO A CA 1
ATOM 1322 C C . PRO A 1 182 ? 35.225 6.935 -36.627 1.00 68.75 182 PRO A C 1
ATOM 1324 O O . PRO A 1 182 ? 34.419 6.994 -35.667 1.00 68.75 182 PRO A O 1
#

Radius of gyration: 30.08 Å; chains: 1; bounding box: 65×29×78 Å

pLDDT: mean 92.3, std 5.38, range [63.53, 97.56]

Sequence (182 aa):
YNGKDKPTVVSDVPLHDGLKKQAIRHTLSDRKGNRVDLLSQQTGARKQGVRIASGNDRLIINLDRTKTEITVDSKGSVSIKGSRSVSVEAGTDLTLSARRSLTIKSGGPLNIEGRGLVNLKSLGGAVTVDAMGALSLKAIGAATLTAGGSVQVNSIANVGIRAITLALQGVVLVNNKPYPLP

Secondary structure (DSSP, 8-state):
--SSSPPPP--SS-SEETTTTEE-EEEEE-TT--EEEEEE--STT--EEEEEE-TTSSEEEEEETTTTEEEEEESS------SS------SS------SS------SS------SS------SSS------SS------SS------SS------SS------S-----S--EETTEE----